Protein AF-A0A7J2ICN5-F1 (afdb_monomer_lite)

Sequence (94 aa):
MAKRKNPFLAAILSLLIAGLGQIYIRKYPRGAVFLSLEIITFGIFLWIHHDVGGFLNLSVSIFAAYDAYKLAVEMNKEIKIEEKSKEMPEVYIG

Radius of gyration: 17.87 Å; chains: 1; bounding box: 43×26×53 Å

Foldseek 3Di:
DQDQDDLQVLLVLLLVAQLRLCVRSPVNVNSVVLNVQLVVLVCCCPPPNVVSSVVSNNVSSNVSSVVSNVVSVVVNVVVVVVVVVVVPPPPVVD

Secondary structure (DSSP, 8-state):
-PPP--HHHHHHHHHHSTTHHHHHTT-HHHHHHHHHHHHHHHHHHHHT-HHHHHHHHHHHHHHHHHHHHHHHHHHHHHHHHHHHHHHS-GGGG-

Structure (mmCIF, N/CA/C/O backbone):
data_AF-A0A7J2ICN5-F1
#
_entry.id   AF-A0A7J2ICN5-F1
#
loop_
_atom_site.group_PDB
_atom_site.id
_atom_site.type_symbol
_atom_site.label_atom_id
_atom_site.label_alt_id
_atom_site.label_comp_id
_atom_site.label_asym_id
_atom_site.label_entity_id
_atom_site.label_seq_id
_atom_site.pdbx_PDB_ins_code
_atom_site.Cartn_x
_atom_site.Cartn_y
_atom_site.Cartn_z
_atom_site.occupancy
_atom_site.B_iso_or_equiv
_atom_site.auth_seq_id
_atom_site.auth_comp_id
_atom_site.auth_asym_id
_atom_site.auth_atom_id
_atom_site.pdbx_PDB_model_num
ATOM 1 N N . MET A 1 1 ? -3.956 -4.420 23.466 1.00 51.31 1 MET A N 1
ATOM 2 C CA . MET A 1 1 ? -5.070 -3.622 22.913 1.00 51.31 1 MET A CA 1
ATOM 3 C C . MET A 1 1 ? -4.633 -3.060 21.567 1.00 51.31 1 MET A C 1
ATOM 5 O O . MET A 1 1 ? -3.657 -2.314 21.519 1.00 51.31 1 MET A O 1
ATOM 9 N N . ALA A 1 2 ? -5.249 -3.489 20.465 1.00 68.00 2 ALA A N 1
ATOM 10 C CA . ALA A 1 2 ? -4.969 -2.889 19.164 1.00 68.00 2 ALA A CA 1
ATOM 11 C C . ALA A 1 2 ? -5.510 -1.450 19.172 1.00 68.00 2 ALA A C 1
ATOM 13 O O . ALA A 1 2 ? -6.678 -1.220 19.461 1.00 68.00 2 ALA A O 1
ATOM 14 N N . LYS A 1 3 ? -4.640 -0.461 18.940 1.00 83.31 3 LYS A N 1
ATOM 15 C CA . LYS A 1 3 ? -5.029 0.955 18.922 1.00 83.31 3 LYS A CA 1
ATOM 16 C C . LYS A 1 3 ? -5.587 1.304 17.547 1.00 83.31 3 LYS A C 1
ATOM 18 O O . LYS A 1 3 ? -4.958 0.957 16.545 1.00 83.31 3 LYS A O 1
ATOM 23 N N . ARG A 1 4 ? -6.696 2.048 17.510 1.00 90.00 4 ARG A N 1
ATOM 24 C CA . ARG A 1 4 ? -7.256 2.576 16.259 1.00 90.00 4 ARG A CA 1
ATOM 25 C C . ARG A 1 4 ? -6.211 3.382 15.485 1.00 90.00 4 ARG A C 1
ATOM 27 O O . ARG A 1 4 ? -5.392 4.099 16.067 1.00 90.00 4 ARG A O 1
ATOM 34 N N . LYS A 1 5 ? -6.239 3.250 14.164 1.00 93.12 5 LYS A N 1
ATOM 35 C CA . LYS A 1 5 ? -5.305 3.894 13.230 1.00 93.12 5 LYS A CA 1
ATOM 36 C C . LYS A 1 5 ? -6.064 4.834 12.306 1.00 93.12 5 LYS A C 1
ATOM 38 O O . LYS A 1 5 ? -7.216 4.566 11.991 1.00 93.12 5 LYS A O 1
ATOM 43 N N . ASN A 1 6 ? -5.446 5.930 11.870 1.00 96.56 6 ASN A N 1
ATOM 44 C CA . ASN A 1 6 ? -6.097 6.849 10.935 1.00 96.56 6 ASN A CA 1
ATOM 45 C C . AS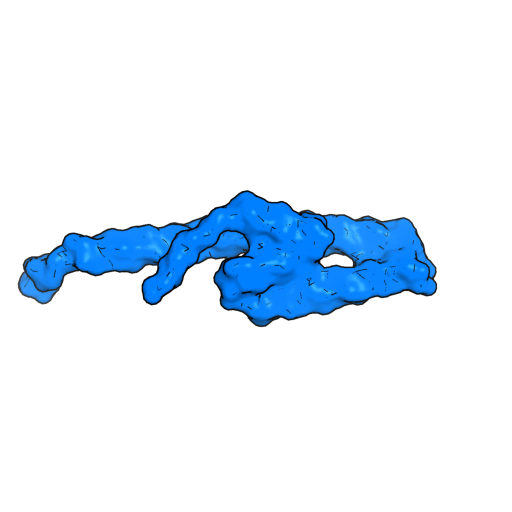N A 1 6 ? -6.051 6.256 9.507 1.00 96.56 6 ASN A C 1
ATOM 47 O O . ASN A 1 6 ? -4.949 6.110 8.972 1.00 96.56 6 ASN A O 1
ATOM 51 N N . PRO A 1 7 ? -7.199 5.930 8.874 1.00 97.06 7 PRO A N 1
ATOM 52 C CA . PRO A 1 7 ? -7.214 5.332 7.538 1.00 97.06 7 PRO A CA 1
ATOM 53 C C . PRO A 1 7 ? -6.701 6.260 6.439 1.00 97.06 7 PRO A C 1
ATOM 55 O O . PRO A 1 7 ? -6.020 5.804 5.526 1.00 97.06 7 PRO A O 1
ATOM 58 N N . PHE A 1 8 ? -6.981 7.562 6.536 1.00 97.69 8 PHE A N 1
ATOM 59 C CA . PHE A 1 8 ? -6.491 8.542 5.566 1.00 97.69 8 PHE A CA 1
ATOM 60 C C . PHE A 1 8 ? -4.976 8.675 5.640 1.00 97.69 8 PHE A C 1
ATOM 62 O O . PHE A 1 8 ? -4.315 8.718 4.609 1.00 97.69 8 PHE A O 1
ATOM 69 N N . LEU A 1 9 ? -4.413 8.659 6.851 1.00 97.62 9 LEU A N 1
ATOM 70 C CA . LEU A 1 9 ? -2.963 8.663 7.014 1.00 97.62 9 LEU A CA 1
ATOM 71 C C . LEU A 1 9 ? -2.331 7.399 6.411 1.00 97.62 9 LEU A C 1
ATOM 73 O O . LEU A 1 9 ? -1.320 7.500 5.729 1.00 97.62 9 LEU A O 1
ATOM 77 N N . ALA A 1 10 ? -2.942 6.224 6.604 1.00 97.56 10 ALA A N 1
ATOM 78 C CA . ALA A 1 10 ? -2.472 4.984 5.981 1.00 97.56 10 ALA A CA 1
ATOM 79 C C . ALA A 1 10 ? -2.509 5.058 4.439 1.00 97.56 10 ALA A C 1
ATOM 81 O O . ALA A 1 10 ? -1.566 4.629 3.772 1.00 97.56 10 ALA A O 1
ATOM 82 N N . ALA A 1 11 ? -3.564 5.646 3.872 1.00 98.19 11 ALA A N 1
ATOM 83 C CA . ALA A 1 11 ? -3.691 5.852 2.432 1.00 98.19 11 ALA A CA 1
ATOM 84 C C . ALA A 1 11 ? -2.616 6.806 1.893 1.00 98.19 11 ALA A C 1
ATOM 86 O O . ALA A 1 11 ? -1.899 6.448 0.965 1.00 98.19 11 ALA A O 1
ATOM 87 N N . ILE A 1 12 ? -2.457 7.982 2.513 1.00 98.31 12 ILE A N 1
ATOM 88 C CA . ILE A 1 12 ? -1.474 9.001 2.110 1.00 98.31 12 ILE A CA 1
ATOM 89 C C . ILE A 1 12 ? -0.056 8.435 2.175 1.00 98.31 12 ILE A C 1
ATOM 91 O O . ILE A 1 12 ? 0.710 8.604 1.234 1.00 98.31 12 ILE A O 1
ATOM 95 N N . LEU A 1 13 ? 0.285 7.712 3.246 1.00 97.81 13 LEU A N 1
ATOM 96 C CA . LEU A 1 13 ? 1.594 7.070 3.361 1.00 97.81 13 LEU A CA 1
ATOM 97 C C . LEU A 1 13 ? 1.860 6.102 2.203 1.00 97.81 13 LEU A C 1
ATOM 99 O O . LEU A 1 13 ? 2.967 6.085 1.681 1.00 97.81 13 LEU A O 1
ATOM 103 N N . SER A 1 14 ? 0.850 5.338 1.782 1.00 97.50 14 SER A N 1
ATOM 104 C CA . SER A 1 14 ? 0.989 4.387 0.670 1.00 97.50 14 SER A CA 1
ATOM 105 C C . SER A 1 14 ? 0.944 5.040 -0.711 1.00 97.50 14 SER A C 1
ATOM 107 O O . SER A 1 14 ? 1.462 4.455 -1.650 1.00 97.50 14 SER A O 1
ATOM 109 N N . LEU A 1 15 ? 0.336 6.225 -0.843 1.00 96.56 15 LEU A N 1
ATOM 110 C CA . LEU A 1 15 ? 0.436 7.030 -2.064 1.00 96.56 15 LEU A CA 1
ATOM 111 C C . LEU A 1 15 ? 1.839 7.608 -2.240 1.00 96.56 15 LEU A C 1
ATOM 113 O O . LEU A 1 15 ? 2.285 7.759 -3.370 1.00 96.56 15 LEU A O 1
ATOM 117 N N . LEU A 1 16 ? 2.501 7.971 -1.137 1.00 96.62 16 LEU A N 1
ATOM 118 C CA . LEU A 1 16 ? 3.865 8.493 -1.174 1.00 96.62 16 LEU A CA 1
ATOM 119 C C . LEU A 1 16 ? 4.873 7.389 -1.488 1.00 96.62 16 LEU A C 1
ATOM 121 O O . LEU A 1 16 ? 5.759 7.594 -2.307 1.00 96.62 16 LEU A O 1
ATOM 125 N N . ILE A 1 17 ? 4.756 6.251 -0.800 1.00 97.25 17 ILE A N 1
ATOM 126 C CA . ILE A 1 17 ? 5.593 5.067 -1.002 1.00 97.25 17 ILE A CA 1
ATOM 127 C C . ILE A 1 17 ? 4.712 3.845 -0.747 1.00 97.25 17 ILE A C 1
ATOM 129 O O . ILE A 1 17 ? 4.286 3.607 0.395 1.00 97.25 17 ILE A O 1
ATOM 133 N N . ALA A 1 18 ? 4.450 3.050 -1.784 1.00 97.56 18 ALA A N 1
ATOM 134 C CA . ALA A 1 18 ? 3.622 1.862 -1.643 1.00 97.56 18 ALA A CA 1
ATOM 135 C C . ALA A 1 18 ? 4.188 0.920 -0.561 1.00 97.56 18 ALA A C 1
ATOM 137 O O . ALA A 1 18 ? 5.381 0.630 -0.497 1.00 97.56 18 ALA A O 1
ATOM 138 N N . GLY A 1 19 ? 3.315 0.458 0.341 1.00 96.31 19 GLY A N 1
ATOM 139 C CA . GLY A 1 19 ? 3.681 -0.400 1.474 1.00 96.31 19 GLY A CA 1
ATOM 140 C C . GLY A 1 19 ? 3.825 0.319 2.818 1.00 96.31 19 GLY A C 1
ATOM 141 O O . GLY A 1 19 ? 3.661 -0.322 3.863 1.00 96.31 19 GLY A O 1
ATOM 142 N N . LEU A 1 20 ? 4.051 1.641 2.850 1.00 97.62 20 LEU A N 1
ATOM 143 C CA . LEU A 1 20 ? 4.197 2.365 4.123 1.00 97.62 20 LEU A CA 1
ATOM 144 C C . LEU A 1 20 ? 2.908 2.412 4.948 1.00 97.62 20 LEU A C 1
ATOM 146 O O . LEU A 1 20 ? 2.962 2.284 6.174 1.00 97.62 20 LEU A O 1
ATOM 150 N N . GLY A 1 21 ? 1.741 2.560 4.318 1.00 97.62 21 GLY A N 1
ATOM 151 C CA . GLY A 1 21 ? 0.470 2.550 5.045 1.00 97.62 21 GLY A CA 1
ATOM 152 C C . GLY A 1 21 ? 0.180 1.206 5.697 1.00 97.62 21 GLY A C 1
ATOM 153 O O . GLY A 1 21 ? -0.265 1.162 6.845 1.00 97.62 21 GLY A O 1
ATOM 154 N N . GLN A 1 22 ? 0.503 0.109 5.010 1.00 98.00 22 GLN A N 1
ATOM 155 C CA . GLN A 1 22 ? 0.412 -1.247 5.545 1.00 98.00 22 GLN A CA 1
ATOM 156 C C . GLN A 1 22 ? 1.358 -1.433 6.742 1.00 98.00 22 GLN A C 1
ATOM 158 O O . GLN A 1 22 ? 0.956 -2.002 7.759 1.00 98.00 22 GLN A O 1
ATOM 163 N N . ILE A 1 23 ? 2.588 -0.910 6.674 1.00 97.75 23 ILE A N 1
ATOM 164 C CA . ILE A 1 23 ? 3.538 -0.927 7.800 1.00 97.75 23 ILE A CA 1
ATOM 165 C C . ILE A 1 23 ? 3.011 -0.091 8.977 1.00 97.75 23 ILE A C 1
ATOM 167 O O . ILE A 1 23 ? 3.064 -0.544 10.123 1.00 97.75 23 ILE A O 1
ATOM 171 N N . TYR A 1 24 ? 2.426 1.081 8.719 1.00 96.75 24 TYR A N 1
ATOM 172 C CA . TYR A 1 24 ? 1.827 1.947 9.744 1.00 96.75 24 TYR A CA 1
ATOM 173 C C . TYR A 1 24 ? 0.703 1.250 10.536 1.00 96.75 24 TYR A C 1
ATOM 175 O O . TYR A 1 24 ? 0.613 1.390 11.767 1.00 96.75 24 TYR A O 1
ATOM 183 N N . ILE A 1 25 ? -0.122 0.448 9.854 1.00 96.50 25 ILE A N 1
ATOM 184 C CA . ILE A 1 25 ? -1.151 -0.397 10.483 1.00 96.50 25 ILE A CA 1
ATOM 185 C C . ILE A 1 25 ? -0.632 -1.779 10.915 1.00 96.50 25 ILE A C 1
ATOM 187 O O . ILE A 1 25 ? -1.415 -2.625 11.334 1.00 96.50 25 ILE A O 1
ATOM 191 N N . ARG A 1 26 ? 0.691 -1.998 10.903 1.00 95.69 26 ARG A N 1
ATOM 192 C CA . ARG A 1 26 ? 1.383 -3.218 11.373 1.00 95.69 26 ARG A CA 1
ATOM 193 C C . ARG A 1 26 ? 1.028 -4.483 10.582 1.00 95.69 26 ARG A C 1
ATOM 195 O O . ARG A 1 26 ? 1.116 -5.594 11.097 1.00 95.69 26 ARG A O 1
ATOM 202 N N . LYS A 1 27 ? 0.649 -4.332 9.313 1.00 96.56 27 LYS A N 1
ATOM 203 C CA . LYS A 1 27 ? 0.382 -5.426 8.368 1.00 96.56 27 LYS A CA 1
ATOM 204 C C . LYS A 1 27 ? 1.632 -5.686 7.523 1.00 96.56 27 LYS A C 1
ATOM 206 O O . LYS A 1 27 ? 1.619 -5.544 6.302 1.00 96.56 27 LYS A O 1
ATOM 211 N N . TYR A 1 28 ? 2.718 -6.065 8.201 1.00 96.00 28 TYR A N 1
ATOM 212 C CA . TYR A 1 28 ? 4.058 -6.191 7.616 1.00 96.00 28 TYR A CA 1
ATOM 213 C C . TYR A 1 28 ? 4.139 -7.086 6.371 1.00 96.00 28 TYR A C 1
ATOM 215 O O . TYR A 1 28 ? 4.776 -6.651 5.419 1.00 96.00 28 TYR A O 1
ATOM 223 N N . PRO A 1 29 ? 3.473 -8.261 6.296 1.00 97.44 29 PRO A N 1
ATOM 224 C CA . PRO A 1 29 ? 3.549 -9.095 5.095 1.00 97.44 29 PRO A CA 1
ATOM 225 C C . PRO A 1 29 ? 3.016 -8.386 3.845 1.00 97.44 29 PRO A C 1
ATOM 227 O O . PRO A 1 29 ? 3.650 -8.421 2.798 1.00 97.44 29 PRO A O 1
ATOM 230 N N . ARG A 1 30 ? 1.886 -7.672 3.963 1.00 96.62 30 ARG A N 1
ATOM 231 C CA . ARG A 1 30 ? 1.347 -6.870 2.853 1.00 96.62 30 ARG A CA 1
ATOM 232 C C . ARG A 1 30 ? 2.231 -5.667 2.545 1.00 96.62 30 ARG A C 1
ATOM 234 O O . ARG A 1 30 ? 2.457 -5.365 1.381 1.00 96.62 30 ARG A O 1
ATOM 241 N N . GLY A 1 31 ? 2.752 -5.010 3.583 1.00 97.44 31 GLY A N 1
ATOM 242 C CA . GLY A 1 31 ? 3.694 -3.904 3.423 1.00 97.44 31 GLY A CA 1
ATOM 243 C C . GLY A 1 31 ? 4.944 -4.307 2.648 1.00 97.44 31 GLY A C 1
ATOM 244 O O . GLY A 1 31 ? 5.334 -3.590 1.738 1.00 97.44 31 GLY A O 1
ATOM 245 N N . ALA A 1 32 ? 5.515 -5.479 2.939 1.00 98.19 32 ALA A N 1
ATOM 246 C CA . ALA A 1 32 ? 6.666 -6.009 2.216 1.00 98.19 32 ALA A CA 1
ATOM 247 C C . ALA A 1 32 ? 6.355 -6.247 0.732 1.00 98.19 32 ALA A C 1
ATOM 249 O O . ALA A 1 32 ? 7.143 -5.840 -0.112 1.00 98.19 32 ALA A O 1
ATOM 250 N N . VAL A 1 33 ? 5.192 -6.824 0.405 1.00 98.44 33 VAL A N 1
ATOM 251 C CA . VAL A 1 33 ? 4.775 -7.045 -0.992 1.00 98.44 33 VAL A CA 1
ATOM 252 C C . VAL A 1 33 ? 4.689 -5.729 -1.764 1.00 98.44 33 VAL A C 1
ATOM 254 O O . VAL A 1 33 ? 5.288 -5.606 -2.831 1.00 98.44 33 VAL A O 1
ATOM 257 N N . PHE A 1 34 ? 3.986 -4.730 -1.226 1.00 98.25 34 PHE A N 1
ATOM 258 C CA . PHE A 1 34 ? 3.857 -3.438 -1.900 1.00 98.25 34 PHE A CA 1
ATOM 259 C C . PHE A 1 34 ? 5.185 -2.685 -1.984 1.00 98.25 34 PHE A C 1
ATOM 261 O O . PHE A 1 34 ? 5.469 -2.098 -3.021 1.00 98.25 34 PHE A O 1
ATOM 268 N N . LEU A 1 35 ? 6.030 -2.769 -0.954 1.00 98.12 35 LEU A N 1
ATOM 269 C CA . LEU A 1 35 ? 7.353 -2.148 -0.973 1.00 98.12 35 LEU A CA 1
ATOM 270 C C . LEU A 1 35 ? 8.286 -2.817 -1.996 1.00 98.12 35 LEU A C 1
ATOM 272 O O . LEU A 1 35 ? 9.068 -2.144 -2.657 1.00 98.12 35 LEU A O 1
ATOM 276 N N . SER A 1 36 ? 8.196 -4.137 -2.175 1.00 98.38 36 SER A N 1
ATOM 277 C CA . SER A 1 36 ? 8.924 -4.825 -3.246 1.00 98.38 36 SER A CA 1
ATOM 278 C C . SER A 1 36 ? 8.447 -4.378 -4.629 1.00 98.38 36 SER A C 1
ATOM 280 O O . SER A 1 36 ? 9.277 -4.121 -5.498 1.00 98.38 36 SER A O 1
ATOM 282 N N . LEU A 1 37 ? 7.132 -4.239 -4.836 1.00 98.06 37 LEU A N 1
ATOM 283 C CA . LEU A 1 37 ? 6.576 -3.727 -6.094 1.00 98.06 37 LEU A CA 1
ATOM 284 C C . LEU A 1 37 ? 6.990 -2.274 -6.359 1.00 98.06 37 LEU A C 1
ATOM 286 O O . LEU A 1 37 ? 7.324 -1.943 -7.496 1.00 98.06 37 LEU A O 1
ATOM 290 N N . GLU A 1 38 ? 7.026 -1.435 -5.325 1.00 97.69 38 GLU A N 1
ATOM 291 C CA . GLU A 1 38 ? 7.538 -0.063 -5.393 1.00 97.69 38 GLU A CA 1
ATOM 292 C C . GLU A 1 38 ? 8.968 -0.049 -5.939 1.00 97.69 38 GLU A C 1
ATOM 294 O O . GLU A 1 38 ? 9.240 0.577 -6.958 1.00 97.69 38 GLU A O 1
ATOM 299 N N . ILE A 1 39 ? 9.868 -0.826 -5.325 1.00 98.12 39 ILE A N 1
ATOM 300 C CA . ILE A 1 39 ? 11.280 -0.903 -5.723 1.00 98.12 39 ILE A CA 1
ATOM 301 C C . ILE A 1 39 ? 11.427 -1.414 -7.162 1.00 98.12 39 ILE A C 1
ATOM 303 O O . ILE A 1 39 ? 12.218 -0.868 -7.929 1.00 98.12 39 ILE A O 1
ATOM 307 N N . ILE A 1 40 ? 10.668 -2.443 -7.548 1.00 98.12 40 ILE A N 1
ATOM 308 C CA . ILE A 1 40 ? 10.730 -3.019 -8.899 1.00 98.12 40 ILE A CA 1
ATOM 309 C C . ILE A 1 40 ? 10.249 -2.005 -9.944 1.00 98.12 40 ILE A C 1
ATOM 311 O O . ILE A 1 40 ? 10.936 -1.770 -10.938 1.00 98.12 40 ILE A O 1
ATOM 315 N N . THR A 1 41 ? 9.086 -1.389 -9.728 1.00 97.62 41 THR A N 1
ATOM 316 C CA . THR A 1 41 ? 8.499 -0.428 -10.678 1.00 97.62 41 THR A CA 1
ATOM 317 C C . THR A 1 41 ? 9.312 0.859 -10.770 1.00 97.62 41 THR A C 1
ATOM 319 O O . THR A 1 41 ? 9.539 1.360 -11.872 1.00 97.62 41 THR A O 1
ATOM 322 N N . PHE A 1 42 ? 9.846 1.336 -9.646 1.00 97.50 42 PHE A N 1
ATOM 323 C CA . PHE A 1 42 ? 10.770 2.462 -9.611 1.00 97.50 42 PHE A CA 1
ATOM 324 C C . PHE A 1 42 ? 12.112 2.132 -10.291 1.00 97.50 42 PHE A C 1
ATOM 326 O O . PHE A 1 42 ? 12.681 2.959 -10.999 1.00 97.50 42 PHE A O 1
ATOM 333 N N . GLY A 1 43 ? 12.598 0.895 -10.164 1.00 97.75 43 GLY A N 1
ATOM 334 C CA . GLY A 1 43 ? 13.762 0.412 -10.908 1.00 97.75 43 GLY A CA 1
ATOM 335 C C . GLY A 1 43 ? 13.533 0.409 -12.423 1.00 97.75 43 GLY A C 1
ATOM 336 O O . GLY A 1 43 ? 14.383 0.884 -13.174 1.00 97.75 43 GLY A O 1
ATOM 337 N N . ILE A 1 44 ? 12.365 -0.054 -12.883 1.00 97.75 44 ILE A N 1
ATOM 338 C CA . ILE A 1 44 ? 11.979 0.014 -14.304 1.00 97.75 44 ILE A CA 1
ATOM 339 C C . ILE A 1 44 ? 11.955 1.471 -14.784 1.00 97.75 44 ILE A C 1
ATOM 341 O O . ILE A 1 44 ? 12.472 1.758 -15.864 1.00 97.75 44 ILE A O 1
ATOM 345 N N . PHE A 1 45 ? 11.400 2.377 -13.973 1.00 97.19 45 PHE A N 1
ATOM 346 C CA . PHE A 1 45 ? 11.330 3.812 -14.256 1.00 97.19 45 PHE A CA 1
ATOM 347 C C . PHE A 1 45 ? 12.719 4.436 -14.456 1.00 97.19 45 PHE A C 1
ATOM 349 O O . PHE A 1 45 ? 12.928 5.157 -15.428 1.00 97.19 45 PHE A O 1
ATOM 356 N N . LEU A 1 46 ? 13.678 4.132 -13.576 1.00 97.62 46 LEU A N 1
ATOM 357 C CA . LEU A 1 46 ? 15.017 4.724 -13.641 1.00 97.62 46 LEU A CA 1
ATOM 358 C C . LEU A 1 46 ? 15.909 4.126 -14.737 1.00 97.62 46 LEU A C 1
ATOM 360 O O . LEU A 1 46 ? 16.693 4.858 -15.336 1.00 97.62 46 LEU A O 1
ATOM 364 N N . TRP A 1 47 ? 15.831 2.812 -14.973 1.00 97.75 47 TRP A N 1
ATOM 365 C CA . TRP A 1 47 ? 16.880 2.091 -15.712 1.00 97.75 47 TRP A CA 1
ATOM 366 C C . TRP A 1 47 ? 16.427 1.443 -17.020 1.00 97.75 47 TRP A C 1
ATOM 368 O O . TRP A 1 47 ? 17.274 1.141 -17.857 1.00 97.75 47 TRP A O 1
ATOM 378 N N . ILE A 1 48 ? 15.128 1.184 -17.197 1.00 96.25 48 ILE A N 1
ATOM 379 C CA . ILE A 1 48 ? 14.626 0.383 -18.326 1.00 96.25 48 ILE A CA 1
ATOM 380 C C . ILE A 1 48 ? 13.772 1.234 -19.259 1.00 96.25 48 ILE A C 1
ATOM 382 O O . ILE A 1 48 ? 14.102 1.391 -20.431 1.00 96.25 48 ILE A O 1
ATOM 386 N N . HIS A 1 49 ? 12.655 1.758 -18.757 1.00 95.62 49 HIS A N 1
ATOM 387 C CA . HIS A 1 49 ? 11.726 2.549 -19.549 1.00 95.62 49 HIS A CA 1
ATOM 388 C C . HIS A 1 49 ? 10.944 3.493 -18.640 1.00 95.62 49 HIS A C 1
ATOM 390 O O . HIS A 1 49 ? 10.044 3.072 -17.910 1.00 95.62 49 HIS A O 1
ATOM 396 N N . HIS A 1 50 ? 11.259 4.782 -18.742 1.00 94.25 50 HIS A N 1
ATOM 397 C CA . HIS A 1 50 ? 10.729 5.826 -17.870 1.00 94.25 50 HIS A CA 1
ATOM 398 C C . HIS A 1 50 ? 9.196 5.856 -17.850 1.00 94.25 50 HIS A C 1
ATOM 400 O O . HIS A 1 50 ? 8.593 5.710 -16.793 1.00 94.25 50 HIS A O 1
ATOM 406 N N . ASP A 1 51 ? 8.545 5.937 -19.011 1.00 95.81 51 ASP A N 1
ATOM 407 C CA . ASP A 1 51 ? 7.082 6.087 -19.044 1.00 95.81 51 ASP A CA 1
ATOM 408 C C . ASP A 1 51 ? 6.359 4.860 -18.478 1.00 95.81 51 ASP A C 1
ATOM 410 O O . ASP A 1 51 ? 5.511 4.982 -17.597 1.00 95.81 51 ASP A O 1
ATOM 414 N N . VAL A 1 52 ? 6.743 3.658 -18.922 1.00 95.81 52 VAL A N 1
ATOM 415 C CA . VAL A 1 52 ? 6.163 2.395 -18.441 1.00 95.81 52 VAL A CA 1
ATOM 416 C C . VAL A 1 52 ? 6.385 2.225 -16.940 1.00 95.81 52 VAL A C 1
ATOM 418 O O . VAL A 1 52 ? 5.441 1.909 -16.216 1.00 95.81 52 VAL A O 1
ATOM 421 N N . GLY A 1 53 ? 7.605 2.464 -16.454 1.00 96.69 53 GLY A N 1
ATOM 422 C CA . GLY A 1 53 ? 7.911 2.385 -15.030 1.00 96.69 53 GLY A CA 1
ATOM 423 C C . GLY A 1 53 ? 7.105 3.388 -14.209 1.00 96.69 53 GLY A C 1
ATOM 424 O O . GLY A 1 53 ? 6.552 3.016 -13.179 1.00 96.69 53 GLY A O 1
ATOM 425 N N . GLY A 1 54 ? 6.958 4.622 -14.698 1.00 96.75 54 GLY A N 1
ATOM 426 C CA . GLY A 1 54 ? 6.164 5.666 -14.052 1.00 96.75 54 GLY A CA 1
ATOM 427 C C . GLY A 1 54 ? 4.681 5.305 -13.962 1.00 96.75 54 GLY A C 1
ATOM 428 O O . GLY A 1 54 ? 4.089 5.403 -12.887 1.00 96.75 54 GLY A O 1
ATOM 429 N N . PHE A 1 55 ? 4.080 4.813 -15.052 1.00 97.50 55 PHE A N 1
ATOM 430 C CA . PHE A 1 55 ? 2.682 4.368 -15.045 1.00 97.50 55 PHE A CA 1
ATOM 431 C C . PHE A 1 55 ? 2.454 3.171 -14.118 1.00 97.50 55 PHE A C 1
ATOM 433 O O . PHE A 1 55 ? 1.454 3.135 -13.393 1.00 97.50 55 PHE A O 1
ATOM 440 N N . LEU A 1 56 ? 3.373 2.201 -14.111 1.00 97.38 56 LEU A N 1
ATOM 441 C CA . LEU A 1 56 ? 3.295 1.045 -13.220 1.00 97.38 56 LEU A CA 1
ATOM 442 C C . LEU A 1 56 ? 3.442 1.458 -11.755 1.00 97.38 56 LEU A C 1
ATOM 444 O O . LEU A 1 56 ? 2.637 1.035 -10.929 1.00 97.38 56 LEU A O 1
ATOM 448 N N . ASN A 1 57 ? 4.423 2.304 -11.441 1.00 97.56 57 ASN A N 1
ATOM 449 C CA . ASN A 1 57 ? 4.664 2.797 -10.090 1.00 97.56 57 ASN A CA 1
ATOM 450 C C . ASN A 1 57 ? 3.457 3.589 -9.564 1.00 97.56 57 ASN A C 1
ATOM 452 O O . ASN A 1 57 ? 2.930 3.272 -8.499 1.00 97.56 57 ASN A O 1
ATOM 456 N N . LEU A 1 58 ? 2.919 4.521 -10.361 1.00 97.62 58 LEU A N 1
ATOM 457 C CA . LEU A 1 58 ? 1.714 5.269 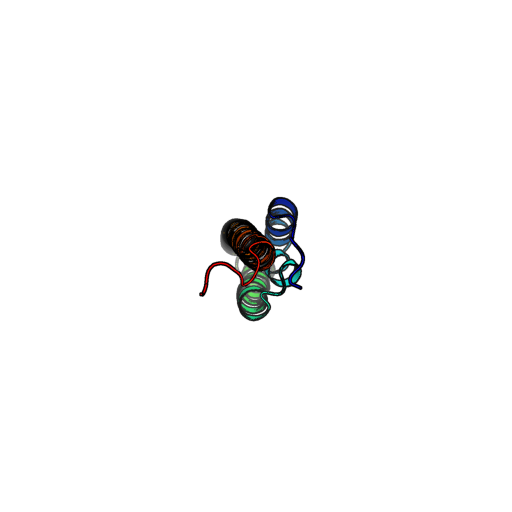-9.997 1.00 97.62 58 LEU A CA 1
ATOM 458 C C . LEU A 1 58 ? 0.513 4.342 -9.758 1.00 97.62 58 LEU A C 1
ATOM 460 O O . LEU A 1 58 ? -0.223 4.514 -8.785 1.00 97.62 58 LEU A O 1
ATOM 464 N N . SER A 1 59 ? 0.326 3.340 -10.621 1.00 97.94 59 SER A N 1
ATOM 465 C CA . SER A 1 59 ? -0.748 2.353 -10.464 1.00 97.94 59 SER A CA 1
ATOM 466 C C . SER A 1 59 ? -0.595 1.576 -9.155 1.00 97.94 59 SER A C 1
ATOM 468 O O . SER A 1 59 ? -1.553 1.476 -8.387 1.00 97.94 59 SER A O 1
ATOM 470 N N . VAL A 1 60 ? 0.611 1.074 -8.864 1.00 98.12 60 VAL A N 1
ATOM 471 C CA . VAL A 1 60 ? 0.923 0.357 -7.617 1.00 98.12 60 VAL A CA 1
ATOM 472 C C . VAL A 1 60 ? 0.639 1.231 -6.396 1.00 98.12 60 VAL A C 1
ATOM 474 O O . VAL A 1 60 ? -0.037 0.762 -5.481 1.00 98.12 60 VAL A O 1
ATOM 477 N N . SER A 1 61 ? 1.057 2.497 -6.398 1.00 97.81 61 SER A N 1
ATOM 478 C CA . SER A 1 61 ? 0.817 3.440 -5.296 1.00 97.81 61 SER A CA 1
ATOM 479 C C . SER A 1 61 ? -0.671 3.699 -5.050 1.00 97.81 61 SER A C 1
ATOM 481 O O . SER A 1 61 ? -1.125 3.674 -3.903 1.00 97.81 61 SER A O 1
ATOM 483 N N . ILE A 1 62 ? -1.477 3.854 -6.107 1.00 98.50 62 ILE A N 1
ATOM 484 C CA . ILE A 1 62 ? -2.938 4.007 -5.986 1.00 98.50 62 ILE A CA 1
ATOM 485 C C . ILE A 1 62 ? -3.577 2.741 -5.394 1.00 98.50 62 ILE A C 1
ATOM 487 O O . ILE A 1 62 ? -4.379 2.830 -4.458 1.00 98.50 62 ILE A O 1
ATOM 491 N N . PHE A 1 63 ? -3.205 1.557 -5.893 1.00 98.31 63 PHE A N 1
ATOM 492 C CA . PHE A 1 63 ? -3.705 0.286 -5.359 1.00 98.31 63 PHE A CA 1
ATOM 493 C C . PHE A 1 63 ? -3.291 0.076 -3.898 1.00 98.31 63 PHE A C 1
ATOM 495 O O . PHE A 1 63 ? -4.120 -0.317 -3.073 1.00 98.31 63 PHE A O 1
ATOM 502 N N . ALA A 1 64 ? -2.039 0.381 -3.555 1.00 98.38 64 ALA A N 1
ATOM 503 C CA . ALA A 1 64 ? -1.520 0.270 -2.199 1.00 98.38 64 ALA A CA 1
ATOM 504 C C . ALA A 1 64 ? -2.249 1.213 -1.235 1.00 98.38 64 ALA A C 1
ATOM 506 O O . ALA A 1 64 ? -2.562 0.818 -0.112 1.00 98.38 64 ALA A O 1
ATOM 507 N N . ALA A 1 65 ? -2.564 2.435 -1.668 1.00 98.56 65 ALA A N 1
ATOM 508 C CA . ALA A 1 65 ? -3.334 3.394 -0.886 1.00 98.56 65 ALA A CA 1
ATOM 509 C C . ALA A 1 65 ? -4.764 2.945 -0.620 1.00 98.56 65 ALA A C 1
ATOM 511 O O . ALA A 1 65 ? -5.234 3.040 0.518 1.00 98.56 65 ALA A O 1
ATOM 512 N N . TYR A 1 66 ? -5.436 2.410 -1.639 1.00 98.44 66 TYR A N 1
ATOM 513 C CA . TYR A 1 66 ? -6.765 1.835 -1.474 1.00 98.44 66 TYR A CA 1
ATOM 514 C C . TYR A 1 66 ? -6.754 0.643 -0.502 1.00 98.44 66 TYR A C 1
ATOM 516 O O . TYR A 1 66 ? -7.580 0.591 0.414 1.00 98.44 66 TYR A O 1
ATOM 524 N N . ASP A 1 67 ? -5.797 -0.283 -0.648 1.00 98.25 67 ASP A N 1
ATOM 525 C CA . ASP A 1 67 ? -5.638 -1.426 0.261 1.00 98.25 67 ASP A CA 1
ATOM 526 C C . ASP A 1 67 ? -5.378 -0.965 1.704 1.00 98.25 67 ASP A C 1
ATOM 528 O O . ASP A 1 67 ? -6.092 -1.381 2.619 1.00 98.25 67 ASP A O 1
ATOM 532 N N . ALA A 1 68 ? -4.430 -0.045 1.912 1.00 98.19 68 ALA A N 1
ATOM 533 C CA . ALA A 1 68 ? -4.099 0.480 3.235 1.00 98.19 68 ALA A CA 1
ATOM 534 C C . ALA A 1 68 ? -5.288 1.191 3.898 1.00 98.19 68 ALA A C 1
ATOM 536 O O . ALA A 1 68 ? -5.535 0.995 5.091 1.00 98.19 68 ALA A O 1
ATOM 537 N N . TYR A 1 69 ? -6.052 1.978 3.131 1.00 98.50 69 TYR A N 1
ATOM 538 C CA . TYR A 1 69 ? -7.272 2.625 3.610 1.00 98.50 69 TYR A CA 1
ATOM 539 C C . TYR A 1 69 ? -8.302 1.594 4.075 1.00 98.50 69 TYR A C 1
ATOM 541 O O . TYR A 1 69 ? -8.771 1.644 5.217 1.00 98.50 69 TYR A O 1
ATOM 549 N N . LYS A 1 70 ? -8.646 0.644 3.197 1.00 98.06 70 LYS A N 1
ATOM 550 C CA . LYS A 1 70 ? -9.679 -0.360 3.466 1.00 98.06 70 LYS A CA 1
ATOM 551 C C . LYS A 1 70 ? -9.307 -1.210 4.678 1.00 98.06 70 LYS A C 1
ATOM 553 O O . LYS A 1 70 ? -10.139 -1.407 5.562 1.00 98.06 70 LYS A O 1
ATOM 558 N N . LEU A 1 71 ? -8.048 -1.637 4.752 1.00 97.06 71 LEU A N 1
ATOM 559 C CA . LEU A 1 71 ? -7.539 -2.458 5.843 1.00 97.06 71 LEU A CA 1
ATOM 560 C C . LEU A 1 71 ? -7.539 -1.698 7.176 1.00 97.06 71 LEU A C 1
ATOM 562 O O . LEU A 1 71 ? -7.925 -2.254 8.201 1.00 97.06 71 LEU A O 1
ATOM 566 N N . ALA A 1 72 ? -7.188 -0.409 7.175 1.00 97.25 72 ALA A N 1
ATOM 567 C CA . ALA A 1 72 ? -7.275 0.430 8.368 1.00 97.25 72 ALA A CA 1
ATOM 568 C C . ALA A 1 72 ? -8.725 0.618 8.853 1.00 97.25 72 ALA A C 1
ATOM 570 O O . ALA A 1 72 ? -8.986 0.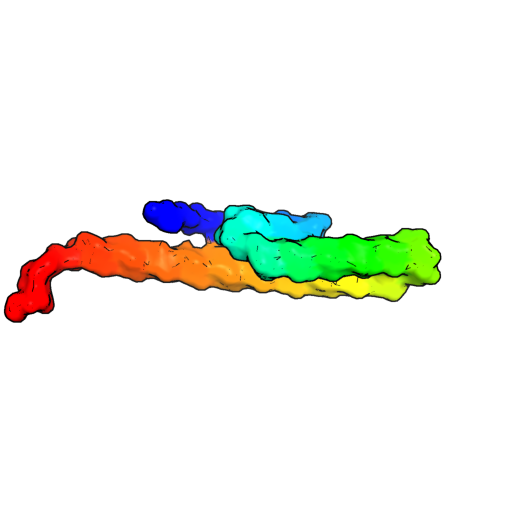578 10.058 1.00 97.25 72 ALA A O 1
ATOM 571 N N . VAL A 1 73 ? -9.679 0.807 7.932 1.00 97.56 73 VAL A N 1
ATOM 572 C CA . VAL A 1 73 ? -11.113 0.896 8.260 1.00 97.56 73 VAL A CA 1
ATOM 573 C C . VAL A 1 73 ? -11.616 -0.409 8.873 1.00 97.56 73 VAL A C 1
ATOM 575 O O . VAL A 1 73 ? -12.314 -0.373 9.885 1.00 97.56 73 VAL A O 1
ATOM 578 N N . GLU A 1 74 ? -11.267 -1.547 8.281 1.00 96.56 74 GLU A N 1
ATOM 579 C CA . GLU A 1 74 ? -11.657 -2.875 8.758 1.00 96.56 74 GLU A CA 1
ATOM 580 C C . GLU A 1 74 ? -11.109 -3.157 10.162 1.00 96.56 74 GLU A C 1
ATOM 582 O O . GLU A 1 74 ? -11.883 -3.437 11.076 1.00 96.56 74 GLU A O 1
ATOM 587 N N . MET A 1 75 ? -9.815 -2.918 10.384 1.00 95.00 75 MET A N 1
ATOM 588 C CA . MET A 1 75 ? -9.196 -3.062 11.706 1.00 95.00 75 MET A CA 1
ATOM 589 C C . MET A 1 75 ? -9.860 -2.178 12.770 1.00 95.00 75 MET A C 1
ATOM 591 O O . MET A 1 75 ? -10.066 -2.601 13.905 1.00 95.00 75 MET A O 1
ATOM 595 N N . ASN A 1 76 ? -10.227 -0.941 12.426 1.00 95.69 76 ASN A N 1
ATOM 596 C CA . ASN A 1 76 ? -10.922 -0.059 13.362 1.00 95.69 76 ASN A CA 1
ATOM 597 C C . ASN A 1 76 ? -12.337 -0.554 13.704 1.00 95.69 76 ASN A C 1
ATOM 599 O O . ASN A 1 76 ? -12.805 -0.309 14.819 1.00 95.69 76 ASN A O 1
ATOM 603 N N . LYS A 1 77 ? -13.025 -1.226 12.769 1.00 95.56 77 LYS A N 1
ATOM 604 C CA . LYS A 1 77 ? -14.330 -1.853 13.028 1.00 95.56 77 LYS A CA 1
ATOM 605 C C . LYS A 1 77 ? -14.185 -3.026 13.995 1.00 95.56 77 LYS A C 1
ATOM 607 O O . LYS A 1 77 ? -14.953 -3.093 14.948 1.00 95.56 77 LYS A O 1
ATOM 612 N N . GLU A 1 78 ? -13.189 -3.885 13.790 1.00 93.88 78 GLU A N 1
ATOM 613 C CA . GLU A 1 78 ? -12.890 -5.014 14.684 1.00 93.88 78 GLU A CA 1
ATOM 614 C C . GLU A 1 78 ? -12.591 -4.537 16.110 1.00 93.88 78 GLU A C 1
ATOM 616 O O . GLU A 1 78 ? -13.202 -5.022 17.060 1.00 93.88 78 GLU A O 1
ATOM 621 N N . ILE A 1 79 ? -11.748 -3.507 16.259 1.00 92.38 79 ILE A N 1
ATOM 622 C CA . ILE A 1 79 ? -11.434 -2.906 17.566 1.00 92.38 79 ILE A CA 1
ATOM 623 C C . ILE A 1 79 ? -12.705 -2.402 18.259 1.00 92.38 79 ILE A C 1
ATOM 625 O O . ILE A 1 79 ? -12.901 -2.652 19.444 1.00 92.38 79 ILE A O 1
ATOM 629 N N . LYS A 1 80 ? -13.602 -1.731 17.524 1.00 92.56 80 LYS A N 1
ATOM 630 C CA . LYS A 1 80 ? -14.872 -1.238 18.078 1.00 92.56 80 LYS A CA 1
ATOM 631 C C . LYS A 1 80 ? -15.780 -2.378 18.559 1.00 92.56 80 LYS A C 1
ATOM 633 O O . LYS A 1 80 ? -16.486 -2.212 19.550 1.00 92.56 80 LYS A O 1
ATOM 638 N N . ILE A 1 81 ? -15.798 -3.507 17.850 1.00 91.94 81 ILE A N 1
ATOM 639 C CA . ILE A 1 81 ? -16.579 -4.691 18.240 1.00 91.94 81 ILE A CA 1
ATOM 640 C C . ILE A 1 81 ? -15.980 -5.325 19.501 1.00 91.94 81 ILE A C 1
ATOM 642 O O . ILE A 1 81 ? -16.726 -5.643 20.423 1.00 91.94 81 ILE A O 1
ATOM 646 N N . GLU A 1 82 ?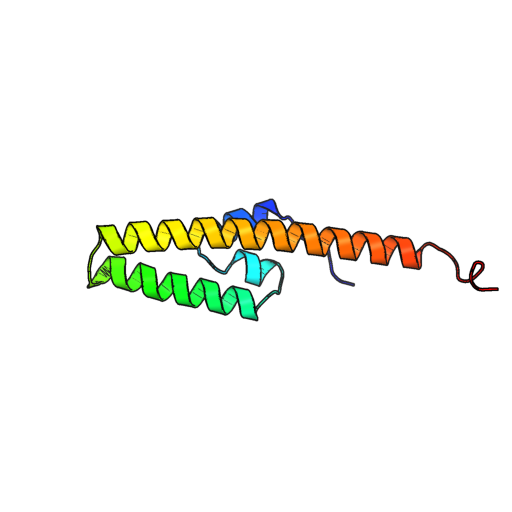 -14.653 -5.449 19.571 1.00 89.38 82 GLU A N 1
ATOM 647 C CA . GLU A 1 82 ? -13.944 -5.988 20.738 1.00 89.38 82 GLU A CA 1
ATOM 648 C C . GLU A 1 82 ? -14.150 -5.112 21.987 1.00 89.38 82 GLU A C 1
ATOM 650 O O . GLU A 1 82 ? -14.394 -5.633 23.073 1.00 89.38 82 GLU A O 1
ATOM 655 N N . GLU A 1 83 ? -14.105 -3.785 21.832 1.00 90.25 83 GLU A N 1
ATOM 656 C CA . GLU A 1 83 ? -14.422 -2.819 22.894 1.00 90.25 83 GLU A CA 1
ATOM 657 C C . GLU A 1 83 ? -15.860 -3.017 23.398 1.00 90.25 83 GLU A C 1
ATOM 659 O O . GLU A 1 83 ? -16.069 -3.237 24.589 1.00 90.25 83 GLU A O 1
ATOM 664 N N . LYS A 1 84 ? -16.843 -3.064 22.487 1.00 88.50 84 LYS A N 1
ATOM 665 C CA . LYS A 1 84 ? -18.256 -3.263 22.842 1.00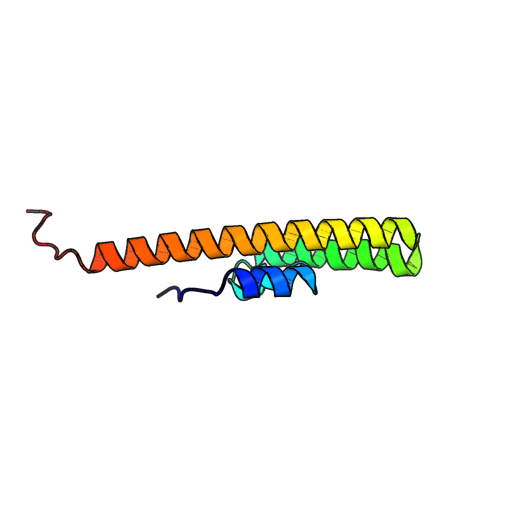 88.50 84 LYS A CA 1
ATOM 666 C C . LYS A 1 84 ? -18.517 -4.620 23.510 1.00 88.50 84 LYS A C 1
ATOM 668 O O . LYS A 1 84 ? -19.355 -4.705 24.399 1.00 88.50 84 LYS A O 1
ATOM 673 N N . SER A 1 85 ? -17.824 -5.681 23.091 1.00 86.38 85 SER A N 1
ATOM 674 C CA . SER A 1 85 ? -17.964 -7.017 23.687 1.00 86.38 85 SER A CA 1
ATOM 675 C C . SER A 1 85 ? -17.442 -7.078 25.122 1.00 86.38 85 SER A C 1
ATOM 677 O O . SER A 1 85 ? -17.973 -7.853 25.907 1.00 86.38 85 SER A O 1
ATOM 679 N N . LYS A 1 86 ? -16.416 -6.290 25.467 1.00 83.94 86 LYS A N 1
ATOM 680 C CA . LYS A 1 86 ? -15.873 -6.215 26.835 1.00 83.94 86 LYS A CA 1
ATOM 681 C C . LYS A 1 86 ? -16.736 -5.369 27.769 1.00 83.94 86 LYS A C 1
ATOM 683 O O . LYS A 1 86 ? -16.687 -5.559 28.976 1.00 83.94 86 LYS A O 1
ATOM 688 N N . GLU A 1 87 ? -17.505 -4.435 27.215 1.00 82.62 87 GLU A N 1
ATOM 689 C CA . GLU A 1 87 ? -18.449 -3.600 27.965 1.00 82.62 87 GLU A CA 1
ATOM 690 C C . GLU A 1 87 ? -19.749 -4.334 28.329 1.00 82.62 87 GLU A C 1
ATOM 692 O O . GLU A 1 87 ? -20.453 -3.893 29.234 1.00 82.62 87 GLU A O 1
ATOM 697 N N . MET A 1 88 ? -20.086 -5.445 27.658 1.00 75.00 88 MET A N 1
ATOM 698 C CA . MET A 1 88 ? -21.222 -6.286 28.050 1.00 75.00 88 MET A CA 1
ATOM 699 C C . MET A 1 88 ? -20.791 -7.174 29.229 1.00 75.00 88 MET A C 1
ATOM 701 O O . MET A 1 88 ? -19.981 -8.077 29.019 1.00 75.00 88 MET A O 1
ATOM 705 N N . PRO A 1 89 ? -21.272 -6.933 30.466 1.00 64.69 89 PRO A N 1
ATOM 706 C CA . PRO A 1 89 ? -20.865 -7.732 31.618 1.00 64.69 89 PRO 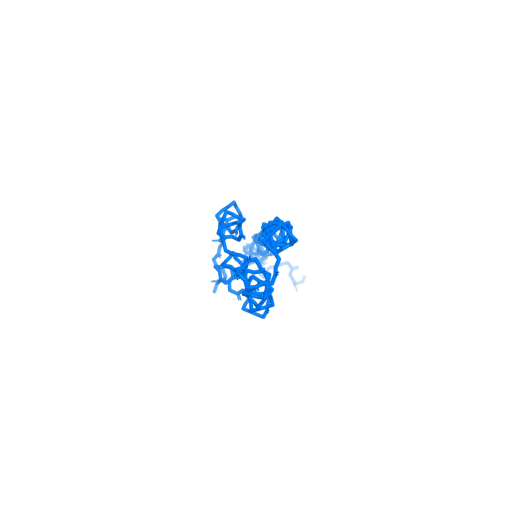A CA 1
ATOM 707 C C . PRO A 1 89 ? -21.245 -9.204 31.407 1.00 64.69 89 PRO A C 1
ATOM 709 O O . PRO A 1 89 ? -22.286 -9.488 30.812 1.00 64.69 89 PRO A O 1
ATOM 712 N N . GLU A 1 90 ? -20.450 -10.128 31.960 1.00 63.00 90 GLU A N 1
ATOM 713 C CA . GLU A 1 90 ? -20.633 -11.600 31.952 1.00 63.00 90 GLU A CA 1
ATOM 714 C C . GLU A 1 90 ? -22.005 -12.091 32.486 1.00 63.00 90 GLU A C 1
ATOM 716 O O . GLU A 1 90 ? -22.267 -13.282 32.574 1.00 63.00 90 GLU A O 1
ATOM 721 N N . VAL A 1 91 ? -22.922 -11.185 32.822 1.00 57.75 91 VAL A N 1
ATOM 722 C CA . VAL A 1 91 ? -24.265 -11.443 33.356 1.00 57.75 91 VAL A CA 1
ATOM 723 C C . VAL A 1 91 ? -25.244 -11.978 32.293 1.00 57.75 91 VAL A C 1
ATOM 725 O O . VAL A 1 91 ? -26.290 -12.505 32.647 1.00 57.75 91 VAL A O 1
ATOM 728 N N . TYR A 1 92 ? -24.920 -11.899 30.997 1.00 57.22 92 TYR A N 1
ATOM 729 C CA . TYR A 1 92 ? -25.797 -12.363 29.902 1.00 57.22 92 TYR A CA 1
ATOM 730 C C . TYR A 1 92 ? -25.467 -13.772 29.372 1.00 57.22 92 TYR A C 1
ATOM 732 O O . TYR A 1 92 ? -26.000 -14.179 28.342 1.00 57.22 92 TYR A O 1
ATOM 740 N N . ILE A 1 93 ? -24.578 -14.502 30.053 1.00 59.53 93 ILE A N 1
ATOM 741 C CA . ILE A 1 93 ? -24.215 -15.903 29.756 1.00 59.53 93 ILE A CA 1
ATOM 742 C C . ILE A 1 93 ? -24.672 -16.879 30.859 1.00 59.53 93 ILE A C 1
ATOM 744 O O . ILE A 1 93 ? -24.187 -18.008 30.908 1.00 59.53 93 ILE A O 1
ATOM 748 N N . GLY A 1 94 ? -25.600 -16.449 31.725 1.00 54.94 94 GLY A N 1
ATOM 749 C CA . GLY A 1 94 ? -26.305 -17.302 32.692 1.00 54.94 94 GLY A CA 1
ATOM 750 C C . GLY A 1 94 ? -27.556 -17.944 32.111 1.00 54.94 94 GLY A C 1
ATOM 751 O O . GLY A 1 94 ? -28.315 -17.217 31.431 1.00 54.94 94 GLY A O 1
#

pLDDT: mean 92.74, std 10.95, range [51.31, 98.56]